Protein AF-A0A447PUE8-F1 (afdb_monomer_lite)

Secondary structure (DSSP, 8-state):
------PPP--SS---PPPEEEEEE--EEEEEEEEEEE--TTTHHHHHHHHHHHHHHHHHHH-SS--S--EEEEEEEE-SS-TT-EEEEEEEEEEHHHHTTT-TT-EEEEE--EEEEEE---S---TTS---SS--B------PPP--

Foldseek 3Di:
DDDPDPDPPDDPDDDDDFDKDKDWDAWAKKWWDKDKDKDDPVCVLQVLQVRLVVQVVQQVVAAPDDAQEKEWEWAWDQDPPDNPIIIIMIIIIDRCVRPPPRHPNIDMFIQHTDIFMWGDDDDPCDSNRHDDDPDYTHTHGHGDDDDD

InterPro domains:
  IPR011256 Regulatory factor, effector binding domain superfamily [G3DSA:3.20.80.10] (14-135)
  IPR011256 Regulatory factor, effector binding domain superfamily [SSF55136] (14-126)
  IPR029442 GyrI-like small molecule binding domain [PF06445] (19-123)

Sequence (148 aa):
MERLWHSPAITAGEFTVPEHQFVTLEDTPLLGVTQSYSCSLEQISDFRHEMRVQFWHDFLGHSPTIPPVLYGLNETRPSMEKDDEQEVFYTTALPQEQADGYVQSAHPVLLQGGEYVMFTYEGLGNRRAGFYPDRLRHLYANAESDPS

Structure (mmCIF, N/CA/C/O backbone):
data_AF-A0A447PUE8-F1
#
_entry.id   AF-A0A447PUE8-F1
#
loop_
_atom_site.group_PDB
_atom_site.id
_atom_site.type_symbol
_atom_site.label_atom_id
_atom_site.label_alt_id
_atom_site.label_comp_id
_atom_site.label_asym_id
_atom_site.label_entity_id
_atom_site.label_seq_id
_atom_site.pdbx_PDB_ins_code
_atom_site.Cartn_x
_atom_site.Cartn_y
_atom_site.Cartn_z
_atom_site.occupancy
_atom_site.B_iso_or_equiv
_atom_site.auth_seq_id
_atom_site.auth_comp_id
_atom_site.auth_asym_id
_atom_site.auth_atom_id
_atom_site.pdbx_PDB_model_num
ATOM 1 N N . MET A 1 1 ? 14.369 13.348 -34.392 1.00 32.84 1 MET A N 1
ATOM 2 C CA . MET A 1 1 ? 13.113 12.913 -33.742 1.00 32.84 1 MET A CA 1
ATOM 3 C C . MET A 1 1 ? 13.374 11.509 -33.212 1.00 32.84 1 MET A C 1
ATOM 5 O O . MET A 1 1 ? 13.068 10.532 -33.880 1.00 32.84 1 MET A O 1
ATOM 9 N N . GLU A 1 2 ? 14.093 11.411 -32.093 1.00 34.69 2 GLU A N 1
ATOM 10 C CA . GLU A 1 2 ? 14.560 10.136 -31.536 1.00 34.69 2 GLU A CA 1
ATOM 11 C C . GLU A 1 2 ? 13.577 9.676 -30.462 1.00 34.69 2 GLU A C 1
ATOM 13 O O . GLU A 1 2 ? 13.352 10.368 -29.473 1.00 34.69 2 GLU A O 1
ATOM 18 N 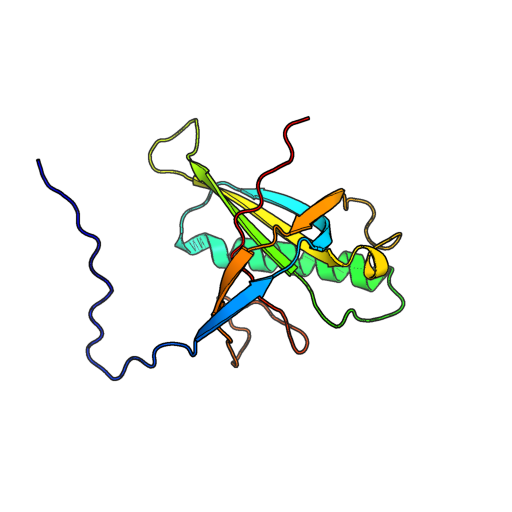N . ARG A 1 3 ? 12.937 8.527 -30.693 1.00 40.97 3 ARG A N 1
ATOM 19 C CA . ARG A 1 3 ? 12.139 7.842 -29.676 1.00 40.97 3 ARG A CA 1
ATOM 20 C C . ARG A 1 3 ? 13.117 7.052 -28.812 1.00 40.97 3 ARG A C 1
ATOM 22 O O . ARG A 1 3 ? 13.638 6.037 -29.268 1.00 40.97 3 ARG A O 1
ATOM 29 N N . LEU A 1 4 ? 13.379 7.524 -27.597 1.00 39.81 4 LEU A N 1
ATOM 30 C CA . LEU A 1 4 ? 14.084 6.751 -26.576 1.00 39.81 4 LEU A CA 1
ATOM 31 C C . LEU A 1 4 ? 13.155 5.619 -26.118 1.00 39.81 4 LEU A C 1
ATOM 33 O O . LEU A 1 4 ? 12.304 5.793 -25.252 1.00 39.81 4 LEU A O 1
ATOM 37 N N . TRP A 1 5 ? 13.267 4.465 -26.772 1.00 41.81 5 TRP A N 1
ATOM 38 C CA . TRP A 1 5 ? 12.636 3.232 -26.319 1.00 41.81 5 TRP A CA 1
ATOM 39 C C . TRP A 1 5 ? 13.473 2.677 -25.164 1.00 41.81 5 TRP A C 1
ATOM 41 O O . TRP A 1 5 ? 14.573 2.168 -25.382 1.00 41.81 5 TRP A O 1
ATOM 51 N N . HIS A 1 6 ? 12.984 2.801 -23.929 1.00 39.41 6 HIS A N 1
ATOM 52 C CA . HIS A 1 6 ? 13.570 2.099 -22.790 1.00 39.41 6 HIS A CA 1
ATOM 53 C C . HIS A 1 6 ? 13.323 0.592 -22.967 1.00 39.41 6 HIS A C 1
ATOM 55 O O . HIS A 1 6 ? 12.256 0.081 -22.637 1.00 39.41 6 HIS A O 1
ATOM 61 N N . SER A 1 7 ? 14.294 -0.125 -23.536 1.00 40.09 7 SER A N 1
ATOM 62 C CA . SER A 1 7 ? 14.273 -1.590 -23.566 1.00 40.09 7 SER A CA 1
ATOM 63 C C . SER A 1 7 ? 14.472 -2.149 -22.149 1.00 40.09 7 SER A C 1
ATOM 65 O O . SER A 1 7 ? 15.314 -1.622 -21.416 1.00 40.09 7 SER A O 1
ATOM 67 N N . PRO A 1 8 ? 13.764 -3.229 -21.761 1.00 59.09 8 PRO A N 1
ATOM 68 C CA . PRO A 1 8 ? 14.027 -3.943 -20.513 1.00 59.09 8 PRO A CA 1
ATOM 69 C C . PRO A 1 8 ? 15.499 -4.356 -20.408 1.00 59.09 8 PRO A C 1
ATOM 71 O O . PRO A 1 8 ? 16.141 -4.644 -21.422 1.00 59.09 8 PRO A O 1
ATOM 74 N N . ALA A 1 9 ? 16.028 -4.410 -19.184 1.00 62.81 9 ALA A N 1
ATOM 75 C CA . ALA A 1 9 ? 17.401 -4.840 -18.946 1.00 62.81 9 ALA A CA 1
ATOM 76 C C . ALA A 1 9 ? 17.630 -6.247 -19.526 1.00 62.81 9 ALA A C 1
ATOM 78 O O . ALA A 1 9 ? 16.986 -7.219 -19.126 1.00 62.81 9 ALA A O 1
ATOM 79 N N . ILE A 1 10 ? 18.554 -6.355 -20.483 1.00 62.66 10 ILE A N 1
ATOM 80 C CA . ILE A 1 10 ? 18.919 -7.638 -21.083 1.00 62.66 10 ILE A CA 1
ATOM 81 C C . ILE A 1 10 ? 19.717 -8.411 -20.034 1.00 62.66 10 ILE A C 1
ATOM 83 O O . ILE A 1 10 ? 20.820 -8.015 -19.661 1.00 62.66 10 ILE A O 1
ATOM 87 N N . THR A 1 11 ? 19.143 -9.501 -19.533 1.00 59.56 11 THR A N 1
ATOM 88 C CA . THR A 1 11 ? 19.770 -10.320 -18.491 1.00 59.56 11 THR A CA 1
ATOM 89 C C . THR A 1 11 ? 20.534 -11.464 -19.160 1.00 59.56 11 THR A C 1
ATOM 91 O O . THR A 1 11 ? 19.966 -12.186 -19.973 1.00 59.56 11 THR A O 1
ATOM 94 N N . ALA A 1 12 ? 21.825 -11.626 -18.854 1.00 56.72 12 ALA A N 1
ATOM 95 C CA . ALA A 1 12 ? 22.692 -12.640 -19.476 1.00 56.72 12 ALA A CA 1
ATOM 96 C C . ALA A 1 12 ? 22.578 -14.050 -18.844 1.00 56.72 12 ALA A C 1
ATOM 98 O O . ALA A 1 12 ? 23.331 -14.947 -19.214 1.00 56.72 12 ALA A O 1
ATOM 99 N N . GLY A 1 13 ? 21.661 -14.246 -17.889 1.00 59.56 13 GLY A N 1
ATOM 100 C CA . GLY A 1 13 ? 21.412 -15.513 -17.189 1.00 59.56 13 GLY A CA 1
ATOM 101 C C . GLY A 1 13 ? 19.916 -15.803 -17.035 1.00 59.56 13 GLY A C 1
ATOM 102 O O . GLY A 1 13 ? 19.089 -15.040 -17.535 1.00 59.56 13 GLY A O 1
ATOM 103 N N . GLU A 1 14 ? 19.561 -16.891 -16.343 1.00 54.56 14 GLU A N 1
ATOM 104 C CA . GLU A 1 14 ? 18.160 -17.219 -16.043 1.00 54.56 14 GLU A CA 1
ATOM 105 C C . GLU A 1 14 ? 17.542 -16.141 -15.144 1.00 54.56 14 GLU A C 1
ATOM 107 O O . GLU A 1 14 ? 17.820 -16.051 -13.949 1.00 54.56 14 GLU A O 1
ATOM 112 N N . PHE A 1 15 ? 16.709 -15.291 -15.742 1.00 64.25 15 PHE A N 1
ATOM 113 C CA . PHE A 1 15 ? 15.859 -14.358 -15.020 1.00 64.25 15 PHE A CA 1
ATOM 114 C C . PHE A 1 15 ? 14.551 -15.066 -14.670 1.00 64.25 15 PHE A C 1
ATOM 116 O O . PHE A 1 15 ? 13.746 -15.375 -15.551 1.00 64.25 15 PHE A O 1
ATOM 123 N N . THR A 1 16 ? 14.326 -15.325 -13.386 1.00 66.50 16 THR A N 1
ATOM 124 C CA . THR A 1 16 ? 13.036 -15.823 -12.907 1.00 66.50 16 THR A CA 1
ATOM 125 C C . THR A 1 16 ? 12.046 -14.667 -12.878 1.00 66.50 16 THR A C 1
ATOM 127 O O . THR A 1 16 ? 12.123 -13.793 -12.011 1.00 66.50 16 THR A O 1
ATOM 130 N N . VAL A 1 17 ? 11.127 -14.653 -13.841 1.00 71.25 17 VAL A N 1
ATOM 131 C CA . VAL A 1 17 ? 10.003 -13.713 -13.846 1.00 71.25 17 VAL A CA 1
ATOM 132 C C . VAL A 1 17 ? 9.156 -13.970 -12.593 1.00 71.25 17 VAL A C 1
ATOM 134 O O . VAL A 1 17 ? 8.831 -15.131 -12.335 1.00 71.25 17 VAL A O 1
ATOM 137 N N . PRO A 1 18 ? 8.800 -12.934 -11.810 1.00 76.75 18 PRO A N 1
ATOM 138 C CA . PRO A 1 18 ? 7.927 -13.108 -10.657 1.00 76.75 18 PRO A CA 1
ATOM 139 C C . PRO A 1 18 ? 6.587 -13.735 -11.050 1.00 76.75 18 PRO A C 1
ATOM 141 O O . PRO A 1 18 ? 6.027 -13.423 -12.106 1.00 76.75 18 PRO A O 1
ATOM 144 N N . GLU A 1 19 ? 6.061 -14.599 -10.184 1.00 77.62 19 GLU A N 1
ATOM 145 C CA . GLU A 1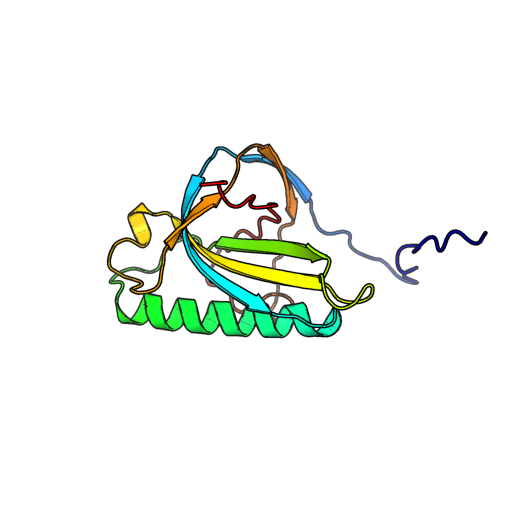 19 ? 4.714 -15.135 -10.350 1.00 77.62 19 GLU A CA 1
ATOM 146 C C . GLU A 1 19 ? 3.693 -13.989 -10.302 1.00 77.62 19 GLU A C 1
ATOM 148 O O . GLU A 1 19 ? 3.801 -13.078 -9.473 1.00 77.62 19 GLU A O 1
ATOM 153 N N . HIS A 1 20 ? 2.729 -14.017 -11.224 1.00 79.81 20 HIS A N 1
ATOM 154 C CA . HIS A 1 20 ? 1.710 -12.983 -11.350 1.00 79.81 20 HIS A CA 1
ATOM 155 C C . HIS A 1 20 ? 0.313 -13.583 -11.478 1.00 79.81 20 HIS A C 1
ATOM 157 O O . HIS A 1 20 ? 0.125 -14.646 -12.071 1.00 79.81 20 HIS A O 1
ATOM 163 N N . GLN A 1 21 ? -0.675 -12.857 -10.964 1.00 79.44 21 GLN A N 1
ATOM 164 C CA . GLN A 1 21 ? -2.085 -13.207 -11.060 1.00 79.44 21 GLN A CA 1
ATOM 165 C C . GLN A 1 21 ? -2.909 -11.972 -11.421 1.00 79.44 21 GLN A C 1
ATOM 167 O O . GLN A 1 21 ? -2.709 -10.902 -10.851 1.00 79.44 21 GLN A O 1
ATOM 172 N N . PHE A 1 22 ? -3.869 -12.128 -12.332 1.00 82.88 22 PHE A N 1
ATOM 173 C CA . PHE A 1 22 ? -4.907 -11.123 -12.547 1.00 82.88 22 PHE A CA 1
ATOM 174 C C . PHE A 1 22 ? -5.982 -11.280 -11.473 1.00 82.88 22 PHE A C 1
ATOM 176 O O . PHE A 1 22 ? -6.537 -12.368 -11.302 1.00 82.88 22 PHE A O 1
ATOM 183 N N . VAL A 1 23 ? -6.249 -10.211 -10.732 1.00 82.50 23 VAL A N 1
ATOM 184 C CA . VAL A 1 23 ? -7.241 -10.183 -9.655 1.00 82.50 23 VAL A CA 1
ATOM 185 C C . VAL A 1 23 ? -8.201 -9.023 -9.870 1.00 82.50 23 VAL A C 1
ATOM 187 O O . VAL A 1 23 ? -7.800 -7.957 -10.330 1.00 82.50 23 VAL A O 1
ATOM 190 N N . THR A 1 24 ? -9.464 -9.224 -9.512 1.00 87.69 24 THR A N 1
ATOM 191 C CA . THR A 1 24 ? -10.448 -8.144 -9.444 1.00 87.69 24 THR A CA 1
ATOM 192 C C . THR A 1 24 ? -10.616 -7.742 -7.988 1.00 87.69 24 THR A C 1
ATOM 194 O O . THR A 1 24 ? -10.846 -8.602 -7.136 1.00 87.69 24 THR A O 1
ATOM 197 N N . LEU A 1 25 ? -10.471 -6.453 -7.703 1.00 89.19 25 LEU A N 1
ATOM 198 C CA . LEU A 1 25 ? -10.702 -5.884 -6.380 1.00 89.19 25 LEU A CA 1
ATOM 199 C C . LEU A 1 25 ? -12.008 -5.099 -6.361 1.00 89.19 25 LEU A C 1
ATOM 201 O O . LEU A 1 25 ? -12.400 -4.511 -7.367 1.00 89.19 25 LEU A O 1
ATOM 205 N N . GLU A 1 26 ? -12.654 -5.086 -5.202 1.00 92.25 26 GLU A N 1
ATOM 206 C CA . GLU A 1 26 ? -13.767 -4.189 -4.903 1.00 92.25 26 GLU A CA 1
ATOM 207 C C . GLU A 1 26 ? -13.240 -2.900 -4.265 1.00 92.25 26 GLU A C 1
ATOM 209 O O . GLU A 1 26 ? -12.160 -2.889 -3.662 1.00 92.25 26 GLU A O 1
ATOM 214 N N . ASP A 1 27 ? -14.030 -1.832 -4.364 1.00 92.00 27 ASP A N 1
ATOM 215 C CA . ASP A 1 27 ? -13.782 -0.592 -3.635 1.00 92.00 27 ASP A CA 1
ATOM 216 C C . ASP A 1 27 ? -13.658 -0.890 -2.136 1.00 92.00 27 ASP A C 1
ATOM 218 O O . ASP A 1 27 ? -14.587 -1.393 -1.501 1.00 92.00 27 ASP A O 1
ATOM 222 N N . THR A 1 28 ? -12.491 -0.598 -1.564 1.00 90.88 28 THR A N 1
ATOM 223 C CA . THR A 1 28 ? -12.179 -0.939 -0.174 1.00 90.88 28 THR A CA 1
ATOM 224 C C . THR A 1 28 ? -11.879 0.329 0.626 1.00 90.88 28 THR A C 1
ATOM 226 O O . THR A 1 28 ? -10.885 1.005 0.341 1.00 90.88 28 THR A O 1
ATOM 229 N N . PRO A 1 29 ? -12.692 0.669 1.645 1.00 92.44 29 PRO A N 1
ATOM 230 C CA . PRO A 1 29 ? -12.418 1.799 2.519 1.00 92.44 29 PRO A CA 1
ATOM 231 C C . PRO A 1 29 ? -11.272 1.472 3.481 1.00 92.44 29 PRO A C 1
ATOM 233 O O . PRO A 1 29 ? -11.293 0.483 4.222 1.00 92.44 29 PRO A O 1
ATOM 236 N N . LEU A 1 30 ? -10.268 2.337 3.481 1.00 92.19 30 LEU A N 1
ATOM 237 C CA . LEU A 1 30 ? -9.081 2.246 4.312 1.00 92.19 30 LEU A CA 1
ATOM 238 C C . LEU A 1 30 ? -8.946 3.503 5.176 1.00 92.19 30 LEU A C 1
ATOM 240 O O . LEU A 1 30 ? -9.474 4.569 4.860 1.00 92.19 30 LEU A O 1
ATOM 244 N N . LEU A 1 31 ? -8.185 3.381 6.256 1.00 92.38 31 LEU A N 1
ATOM 245 C CA . LEU A 1 31 ? -7.723 4.502 7.062 1.00 92.38 31 LEU A CA 1
ATOM 246 C C . LEU A 1 31 ? -6.194 4.480 7.063 1.00 92.38 31 LEU A C 1
ATOM 248 O O . LEU A 1 31 ? -5.580 3.462 7.399 1.00 92.38 31 LEU A O 1
ATOM 252 N N . GLY A 1 32 ? -5.569 5.577 6.646 1.00 90.81 32 GLY A N 1
ATOM 253 C CA . GLY A 1 32 ? -4.125 5.608 6.444 1.00 90.81 32 GLY A CA 1
ATOM 254 C C . GLY A 1 32 ? -3.506 6.988 6.550 1.00 90.81 32 GLY A C 1
ATOM 255 O O . GLY A 1 32 ? -4.195 7.995 6.658 1.00 90.81 32 GLY A O 1
ATOM 256 N N . VAL A 1 33 ? -2.179 7.015 6.525 1.00 89.88 33 VAL A N 1
ATOM 257 C CA . VAL A 1 33 ? -1.383 8.244 6.504 1.00 89.88 33 VAL A CA 1
ATOM 258 C C . VAL A 1 33 ? -0.692 8.335 5.154 1.00 89.88 33 VAL A C 1
ATOM 260 O O . VAL A 1 33 ? 0.022 7.409 4.758 1.00 89.88 33 VAL A O 1
ATOM 263 N N . THR A 1 34 ? -0.892 9.457 4.470 1.00 89.00 34 THR A N 1
ATOM 264 C CA . THR A 1 34 ? -0.219 9.781 3.207 1.00 89.00 34 THR A CA 1
ATOM 265 C C . THR A 1 34 ? 0.890 10.786 3.457 1.00 89.00 34 THR A C 1
ATOM 267 O O . THR A 1 34 ? 0.683 11.779 4.153 1.00 89.00 34 THR A O 1
ATOM 270 N N . GLN A 1 35 ? 2.062 10.552 2.875 1.00 83.31 35 GLN A N 1
ATOM 271 C CA . GLN A 1 35 ? 3.103 11.576 2.785 1.00 83.31 35 GLN A CA 1
ATOM 272 C C . GLN A 1 35 ? 3.564 11.690 1.339 1.00 83.31 35 GLN A C 1
ATOM 274 O O . GLN A 1 35 ? 3.553 10.704 0.595 1.00 83.31 35 GLN A O 1
ATOM 279 N N . SER A 1 36 ? 3.954 12.901 0.958 1.00 83.44 36 SER A N 1
ATOM 280 C CA . SER A 1 36 ? 4.522 13.191 -0.348 1.00 83.44 36 SER A CA 1
ATOM 281 C C . SER A 1 36 ? 6.024 13.416 -0.241 1.00 83.44 36 SER A C 1
ATOM 283 O O . SER A 1 36 ? 6.519 13.989 0.732 1.00 83.44 36 SER A O 1
ATOM 285 N N . TYR A 1 37 ? 6.757 12.965 -1.253 1.00 75.56 37 TYR A N 1
ATOM 286 C CA . TYR A 1 37 ? 8.174 13.259 -1.409 1.00 75.56 37 TYR A CA 1
ATOM 287 C C . TYR A 1 37 ? 8.542 13.388 -2.887 1.00 75.56 37 TYR A C 1
ATOM 289 O O . TYR A 1 37 ? 7.990 12.706 -3.752 1.00 75.56 37 TYR A O 1
ATOM 297 N N . SER A 1 38 ? 9.529 14.236 -3.159 1.00 70.94 38 SER A N 1
ATOM 298 C CA . SER A 1 38 ? 10.189 14.325 -4.461 1.00 70.94 38 SER A CA 1
ATOM 299 C C . SER A 1 38 ? 11.522 13.596 -4.347 1.00 70.94 38 SER A C 1
ATOM 301 O O . SER A 1 38 ? 12.366 13.967 -3.530 1.00 70.94 38 SER A O 1
ATOM 303 N N . CYS A 1 39 ? 11.711 12.514 -5.102 1.00 64.25 39 CYS A N 1
ATOM 304 C CA . CYS A 1 39 ? 12.972 11.771 -5.088 1.00 64.25 39 CYS A CA 1
ATOM 305 C C . CYS A 1 39 ? 13.258 11.097 -6.433 1.00 64.25 39 CYS A C 1
ATOM 307 O O . CYS A 1 39 ? 12.377 10.957 -7.281 1.00 64.25 39 CYS A O 1
ATOM 309 N N . SER A 1 40 ? 14.499 10.644 -6.609 1.00 68.88 40 SER A N 1
ATOM 310 C CA . SER A 1 40 ? 14.879 9.802 -7.747 1.00 68.88 40 SER A CA 1
ATOM 311 C C . SER A 1 40 ? 14.387 8.357 -7.578 1.00 68.88 40 SER A C 1
ATOM 313 O O . SER A 1 40 ? 14.174 7.885 -6.460 1.00 68.88 40 SER A O 1
ATOM 315 N N . LEU A 1 41 ? 14.273 7.609 -8.685 1.00 65.38 41 LEU A N 1
ATOM 316 C CA . LEU A 1 41 ? 13.817 6.207 -8.690 1.00 65.38 41 LEU A CA 1
ATOM 317 C C . LEU A 1 41 ? 14.573 5.300 -7.704 1.00 65.38 41 LEU A C 1
ATOM 319 O O . LEU A 1 41 ? 13.985 4.387 -7.126 1.00 65.38 41 LEU A O 1
ATOM 323 N N . GLU A 1 42 ? 15.868 5.550 -7.503 1.00 65.75 42 GLU A N 1
ATOM 324 C CA . GLU A 1 42 ? 16.722 4.750 -6.620 1.00 65.75 42 GLU A CA 1
ATOM 325 C C . GLU A 1 42 ? 16.379 4.936 -5.135 1.00 65.75 42 GLU A C 1
ATOM 327 O O . GLU A 1 42 ? 16.567 4.017 -4.342 1.00 65.75 42 GLU A O 1
ATOM 332 N N . GLN A 1 43 ? 15.827 6.095 -4.768 1.00 67.25 43 GLN A N 1
ATOM 333 C CA . GLN A 1 43 ? 15.530 6.468 -3.383 1.00 67.25 43 GLN A CA 1
ATOM 334 C C . GLN A 1 43 ? 14.123 6.048 -2.938 1.00 67.25 43 GLN A C 1
ATOM 336 O O . GLN A 1 43 ? 13.851 5.957 -1.742 1.00 67.25 43 GLN A O 1
ATOM 341 N N . ILE A 1 44 ? 13.232 5.743 -3.888 1.00 68.06 44 ILE A N 1
ATOM 342 C CA . ILE A 1 44 ? 11.820 5.420 -3.633 1.00 68.06 44 ILE A CA 1
ATOM 343 C C . ILE A 1 44 ? 11.660 4.304 -2.596 1.00 68.06 44 ILE A C 1
ATOM 345 O O . ILE A 1 44 ? 10.769 4.359 -1.751 1.00 68.06 44 ILE A O 1
ATOM 349 N N . SER A 1 45 ? 12.493 3.266 -2.662 1.00 68.56 45 SER A N 1
ATOM 350 C CA . SER A 1 45 ? 12.328 2.101 -1.792 1.00 68.56 45 SER A CA 1
ATOM 351 C C . SER A 1 45 ? 12.627 2.403 -0.325 1.00 68.56 45 SER A C 1
ATOM 353 O O . SER A 1 45 ? 11.890 1.950 0.556 1.00 68.56 45 SER A O 1
ATOM 355 N N . ASP A 1 46 ? 13.679 3.183 -0.079 1.00 70.88 46 ASP A N 1
ATOM 356 C CA . ASP A 1 46 ? 14.124 3.528 1.268 1.00 70.88 46 ASP A CA 1
ATOM 357 C C . ASP A 1 46 ? 13.097 4.454 1.943 1.00 70.88 46 ASP A C 1
ATOM 359 O O . ASP A 1 46 ? 12.637 4.146 3.043 1.00 70.88 46 ASP A O 1
ATOM 363 N N . PHE A 1 47 ? 12.608 5.483 1.236 1.00 71.38 47 PHE A N 1
ATOM 364 C CA . PHE A 1 47 ? 11.554 6.373 1.749 1.00 71.38 47 PHE A CA 1
ATOM 365 C C . PHE A 1 47 ? 10.261 5.619 2.087 1.00 71.38 47 PHE A C 1
ATOM 367 O O . PHE A 1 47 ? 9.713 5.767 3.182 1.00 71.38 47 PHE A O 1
ATOM 374 N N . ARG A 1 48 ? 9.792 4.734 1.193 1.00 70.62 48 ARG A N 1
ATOM 375 C CA . ARG A 1 48 ? 8.598 3.910 1.461 1.00 70.62 48 ARG A CA 1
ATOM 376 C C . ARG A 1 48 ? 8.788 2.998 2.668 1.00 70.62 48 ARG A C 1
ATOM 378 O O . ARG A 1 48 ? 7.829 2.711 3.384 1.00 70.62 48 ARG A O 1
ATOM 385 N N . HIS A 1 49 ? 9.998 2.480 2.877 1.00 73.56 49 HIS A N 1
ATOM 386 C CA . HIS A 1 49 ? 10.285 1.630 4.024 1.00 73.56 49 HIS A CA 1
ATOM 387 C C . HIS A 1 49 ? 10.217 2.409 5.337 1.00 73.56 49 HIS A C 1
ATOM 389 O O . HIS A 1 49 ? 9.504 1.968 6.237 1.00 73.56 49 HIS A O 1
ATOM 395 N N . GLU A 1 50 ? 10.880 3.562 5.424 1.00 75.69 50 GLU A N 1
ATOM 396 C CA . GLU A 1 50 ? 10.868 4.407 6.624 1.00 75.69 50 GLU A CA 1
ATOM 397 C C . GLU A 1 50 ? 9.448 4.841 7.005 1.00 75.69 50 GLU A C 1
ATOM 399 O O . GLU A 1 50 ? 9.046 4.697 8.161 1.00 75.69 50 GLU A O 1
ATOM 404 N N . MET A 1 51 ? 8.640 5.263 6.027 1.00 74.31 51 MET A N 1
ATOM 405 C CA . MET A 1 51 ? 7.246 5.653 6.265 1.00 74.31 51 MET A CA 1
ATOM 406 C C . MET A 1 51 ? 6.403 4.516 6.848 1.00 74.31 51 MET A C 1
ATOM 408 O O . MET A 1 51 ? 5.644 4.723 7.797 1.00 74.31 51 MET A O 1
ATOM 412 N N . ARG A 1 52 ? 6.545 3.301 6.302 1.00 74.75 52 ARG A N 1
ATOM 413 C CA . ARG A 1 52 ? 5.835 2.126 6.826 1.00 74.75 52 ARG A CA 1
ATOM 414 C C . ARG A 1 52 ? 6.270 1.797 8.247 1.00 74.75 52 ARG A C 1
ATOM 416 O O . ARG A 1 52 ? 5.420 1.456 9.059 1.00 74.75 52 ARG A O 1
ATOM 423 N N . VAL A 1 53 ? 7.568 1.891 8.544 1.00 77.31 53 VAL A N 1
ATOM 424 C CA . VAL A 1 53 ? 8.106 1.637 9.889 1.00 77.31 53 VAL A CA 1
ATOM 425 C C . VAL A 1 53 ? 7.518 2.627 10.893 1.00 77.31 53 VAL A C 1
ATOM 427 O O . VAL A 1 53 ? 7.045 2.198 11.942 1.00 77.31 53 VAL A O 1
ATOM 430 N N . GLN A 1 54 ? 7.472 3.917 10.553 1.00 78.44 54 GLN A N 1
ATOM 431 C CA . GLN A 1 54 ? 6.882 4.939 11.418 1.00 78.44 54 GLN A CA 1
ATOM 432 C C . GLN A 1 54 ? 5.393 4.671 11.674 1.00 78.44 54 GLN A C 1
ATOM 434 O O . GLN A 1 54 ? 4.979 4.576 12.827 1.00 78.44 54 GLN A O 1
ATOM 439 N N . PHE A 1 55 ? 4.610 4.446 10.612 1.00 80.44 55 PHE A N 1
ATOM 440 C CA . PHE A 1 55 ? 3.188 4.112 10.737 1.00 80.44 55 PHE A CA 1
ATOM 441 C C . PHE A 1 55 ? 2.968 2.866 11.604 1.00 80.44 55 PHE A C 1
ATOM 443 O O . PHE A 1 55 ? 2.082 2.838 12.454 1.00 80.44 55 PHE A O 1
ATOM 450 N N . TRP A 1 56 ? 3.779 1.826 11.400 1.00 80.94 56 TRP A N 1
ATOM 451 C CA . TRP A 1 56 ? 3.650 0.569 12.127 1.00 80.94 56 TRP A CA 1
ATOM 452 C C . TRP A 1 56 ? 3.988 0.716 13.610 1.00 80.94 56 TRP A C 1
ATOM 454 O O . TRP A 1 56 ? 3.286 0.158 14.452 1.00 80.94 56 TRP A O 1
ATOM 464 N N . HIS A 1 57 ? 5.022 1.491 13.946 1.00 81.44 57 HIS A N 1
ATOM 465 C CA . HIS A 1 57 ? 5.339 1.816 15.335 1.00 81.44 57 HIS A CA 1
ATOM 466 C C . HIS A 1 57 ? 4.210 2.594 16.010 1.00 81.44 57 HIS A C 1
ATOM 468 O O . HIS A 1 57 ? 3.823 2.240 17.125 1.00 81.44 57 HIS A O 1
ATOM 474 N N . ASP A 1 58 ? 3.652 3.593 15.328 1.00 79.50 58 ASP A N 1
ATOM 475 C CA . ASP A 1 58 ? 2.552 4.394 15.863 1.00 79.50 58 ASP A CA 1
ATOM 476 C C . ASP A 1 58 ? 1.292 3.540 16.067 1.00 79.50 58 ASP A C 1
ATOM 478 O O . ASP A 1 58 ? 0.656 3.613 17.119 1.00 79.50 58 ASP A O 1
ATOM 482 N N . PHE A 1 59 ? 0.971 2.662 15.113 1.00 77.00 59 PHE A N 1
ATOM 483 C CA . PHE A 1 59 ? -0.164 1.747 15.211 1.00 77.00 59 PHE A CA 1
ATOM 484 C C . PHE A 1 59 ? 0.006 0.718 16.343 1.00 77.00 59 PHE A C 1
ATOM 486 O O . PHE A 1 59 ? -0.888 0.560 17.176 1.00 77.00 59 PHE A O 1
ATOM 493 N N . LEU A 1 60 ? 1.156 0.035 16.422 1.00 80.75 60 LEU A N 1
ATOM 494 C CA . LEU A 1 60 ? 1.418 -0.965 17.467 1.00 80.75 60 LEU A CA 1
ATOM 495 C C . LEU A 1 60 ? 1.516 -0.356 18.871 1.00 80.75 60 LEU A C 1
ATOM 497 O O . LEU A 1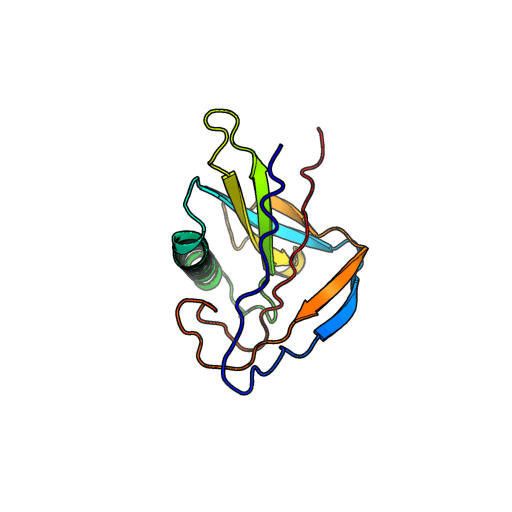 60 ? 1.307 -1.063 19.854 1.00 80.75 60 LEU A O 1
ATOM 501 N N . GLY A 1 61 ? 1.820 0.940 18.979 1.00 79.44 61 GLY A N 1
ATOM 502 C CA . GLY A 1 61 ? 1.812 1.653 20.255 1.00 79.44 61 GLY A CA 1
ATOM 503 C C . GLY A 1 61 ? 0.419 1.776 20.885 1.00 79.44 61 GLY A C 1
ATOM 504 O O . GLY A 1 61 ? 0.321 1.930 22.102 1.00 79.44 61 GLY A O 1
ATOM 505 N N . HIS A 1 62 ? -0.647 1.682 20.082 1.00 77.81 62 HIS A N 1
ATOM 506 C CA . HIS A 1 62 ? -2.024 1.940 20.517 1.00 77.81 62 HIS A CA 1
ATOM 507 C C . HIS A 1 62 ? -2.981 0.764 20.272 1.00 77.81 62 HIS A C 1
ATOM 509 O O . HIS A 1 62 ? -4.007 0.668 20.947 1.00 77.81 62 HIS A O 1
ATOM 515 N N . SER A 1 63 ? -2.667 -0.127 19.329 1.00 77.88 63 SER A N 1
ATOM 516 C CA . SER A 1 63 ? -3.539 -1.240 18.962 1.00 77.88 63 SER A CA 1
ATOM 517 C C . SER A 1 63 ? -3.323 -2.479 19.841 1.00 77.88 63 SER A C 1
ATOM 519 O O . SER A 1 63 ? -2.184 -2.899 20.056 1.00 77.88 63 SER A O 1
ATOM 521 N N . PRO A 1 64 ? -4.399 -3.132 20.319 1.00 76.31 64 PRO A N 1
ATOM 522 C CA . PRO A 1 64 ? -4.302 -4.365 21.098 1.00 76.31 64 PRO A CA 1
ATOM 523 C C . PRO A 1 64 ? -4.005 -5.607 20.240 1.00 76.31 64 PRO A C 1
ATOM 525 O O . PRO A 1 64 ? -3.770 -6.683 20.792 1.00 76.31 64 PRO A O 1
ATOM 528 N N . THR A 1 65 ? -4.054 -5.496 18.908 1.00 77.50 65 THR A N 1
ATOM 529 C CA . THR A 1 65 ? -3.962 -6.636 17.983 1.00 77.50 65 THR A CA 1
ATOM 530 C C . THR A 1 65 ? -3.128 -6.312 16.751 1.00 77.50 65 THR A C 1
ATOM 532 O O . THR A 1 65 ? -3.189 -5.207 16.222 1.00 77.50 65 THR A O 1
ATOM 535 N N . ILE A 1 66 ? -2.397 -7.305 16.244 1.00 80.38 66 ILE A N 1
ATOM 536 C CA . ILE A 1 66 ? -1.642 -7.180 14.994 1.00 80.38 66 ILE A CA 1
ATOM 537 C C . ILE A 1 66 ? -2.606 -7.387 13.814 1.00 80.38 66 ILE A C 1
ATOM 539 O O . ILE A 1 66 ? -3.224 -8.453 13.738 1.00 80.38 66 ILE A O 1
ATOM 543 N N . PRO A 1 67 ? -2.751 -6.417 12.894 1.00 80.69 67 PRO A N 1
ATOM 544 C CA . PRO A 1 67 ? -3.630 -6.557 11.751 1.00 80.69 67 PRO A CA 1
ATOM 545 C C . PRO A 1 67 ? -3.047 -7.583 10.776 1.00 80.69 67 PRO A C 1
ATOM 547 O O . PRO A 1 67 ? -1.830 -7.639 10.581 1.00 80.69 67 PRO A O 1
ATOM 550 N N . PRO A 1 68 ? -3.904 -8.394 10.139 1.00 79.94 68 PRO A N 1
ATOM 551 C CA . PRO A 1 68 ? -3.466 -9.453 9.237 1.00 79.94 68 PRO A CA 1
ATOM 552 C C . PRO A 1 68 ? -2.939 -8.928 7.896 1.00 79.94 68 PRO A C 1
ATOM 554 O O . PRO A 1 68 ? -2.296 -9.678 7.170 1.00 79.94 68 PRO A O 1
ATOM 557 N N . VAL A 1 69 ? -3.255 -7.680 7.531 1.00 82.31 69 VAL A N 1
ATOM 558 C CA . VAL A 1 69 ? -2.855 -7.056 6.264 1.00 82.31 69 VAL A CA 1
ATOM 559 C C . VAL A 1 69 ? -2.567 -5.581 6.511 1.00 82.31 69 VAL A C 1
ATOM 561 O O . VAL A 1 69 ? -3.354 -4.905 7.164 1.00 82.31 69 VAL A O 1
ATOM 564 N N . LEU A 1 70 ? -1.472 -5.082 5.940 1.00 84.12 70 LEU A N 1
ATOM 565 C CA . LEU A 1 70 ? -1.159 -3.658 5.829 1.00 84.12 70 LEU A CA 1
ATOM 566 C C . LEU A 1 70 ? -1.116 -3.284 4.345 1.00 84.12 70 LEU A C 1
ATOM 568 O O . LEU A 1 70 ? -0.586 -4.036 3.526 1.00 84.12 70 LEU A O 1
ATOM 572 N N . TYR A 1 71 ? -1.664 -2.129 3.995 1.00 85.75 71 TYR A N 1
ATOM 573 C CA . TYR A 1 71 ? -1.695 -1.631 2.626 1.00 85.75 71 TYR A CA 1
ATOM 574 C C . TYR A 1 71 ? -0.631 -0.559 2.429 1.00 85.75 71 TYR A C 1
ATOM 576 O O . TYR A 1 71 ? -0.416 0.302 3.282 1.00 85.75 71 TYR A O 1
ATOM 584 N N . GLY A 1 72 ? 0.028 -0.629 1.278 1.00 88.56 72 GLY A N 1
ATOM 585 C CA . GLY A 1 72 ? 0.971 0.366 0.799 1.00 88.56 72 GLY A CA 1
ATOM 586 C C . GLY A 1 72 ? 0.545 0.852 -0.574 1.00 88.56 72 GLY A C 1
ATOM 587 O O . GLY A 1 72 ? 0.803 0.157 -1.555 1.00 88.56 72 GLY A O 1
ATOM 588 N N . LEU A 1 73 ? -0.122 2.002 -0.638 1.00 86.12 73 LEU A N 1
ATOM 589 C CA . LEU A 1 73 ? -0.609 2.582 -1.887 1.00 86.12 73 LEU A CA 1
ATOM 590 C C . LEU A 1 73 ? 0.407 3.586 -2.408 1.00 86.12 73 LEU A C 1
ATOM 592 O O . LEU A 1 73 ? 0.986 4.349 -1.636 1.00 86.12 73 LEU A O 1
ATOM 596 N N . ASN A 1 74 ? 0.623 3.577 -3.716 1.00 84.75 74 ASN A N 1
ATOM 597 C CA . ASN A 1 74 ? 1.555 4.483 -4.356 1.00 84.75 74 ASN A CA 1
ATOM 598 C C . ASN A 1 74 ? 0.884 5.213 -5.509 1.00 84.75 74 ASN A C 1
ATOM 600 O O . ASN A 1 74 ? 0.497 4.584 -6.490 1.00 84.75 74 ASN A O 1
ATOM 604 N N . GLU A 1 75 ? 0.904 6.533 -5.438 1.00 82.06 75 GLU A N 1
ATOM 605 C CA . GLU A 1 75 ? 0.460 7.423 -6.496 1.00 82.06 75 GLU A CA 1
ATOM 606 C C . GLU A 1 75 ? 1.639 8.305 -6.924 1.00 82.06 75 GLU A C 1
ATOM 608 O O . GLU A 1 75 ? 2.380 8.825 -6.092 1.00 82.06 75 GLU A O 1
ATOM 613 N N . THR A 1 76 ? 1.865 8.445 -8.228 1.00 78.38 76 THR A N 1
ATOM 614 C CA . THR A 1 76 ? 2.916 9.317 -8.770 1.00 78.38 76 THR A CA 1
ATOM 615 C C . THR A 1 76 ? 2.295 10.366 -9.662 1.00 78.38 76 THR A C 1
ATOM 617 O O . THR A 1 76 ? 1.559 10.024 -10.589 1.00 78.38 76 THR A O 1
ATOM 620 N N . ARG A 1 77 ? 2.638 11.627 -9.422 1.00 80.06 77 ARG A N 1
ATOM 621 C CA . ARG A 1 77 ? 2.213 12.765 -10.233 1.00 80.06 77 ARG A CA 1
ATOM 622 C C . ARG A 1 77 ? 3.444 13.423 -10.866 1.00 80.06 77 ARG A C 1
ATOM 624 O O . ARG A 1 77 ? 4.506 13.446 -10.241 1.00 80.06 77 ARG A O 1
ATOM 631 N N . PRO A 1 78 ? 3.347 13.940 -12.101 1.00 75.25 78 PRO A N 1
ATOM 632 C CA . PRO A 1 78 ? 4.402 14.781 -12.660 1.00 75.25 78 PRO A CA 1
ATOM 633 C C . PRO A 1 78 ? 4.666 15.980 -11.740 1.00 75.25 78 PRO A C 1
ATOM 635 O O . PRO A 1 78 ? 3.708 16.577 -11.246 1.00 75.25 78 PRO A O 1
ATOM 638 N N . SER A 1 79 ? 5.933 16.336 -11.502 1.00 73.81 79 SER A N 1
ATOM 639 C CA . SER A 1 79 ? 6.240 17.566 -10.766 1.00 73.81 79 SER A CA 1
ATOM 640 C C . SER A 1 79 ? 5.831 18.785 -11.595 1.00 73.81 79 SER A C 1
ATOM 642 O O . SER A 1 79 ? 6.075 18.845 -12.798 1.00 73.81 79 SER A O 1
ATOM 644 N N . MET A 1 80 ? 5.220 19.775 -10.943 1.00 73.81 80 MET A N 1
ATOM 645 C CA . MET A 1 80 ? 4.862 21.044 -11.587 1.00 73.81 80 MET A CA 1
ATOM 646 C C . MET A 1 80 ? 6.062 21.988 -11.750 1.00 73.81 80 MET A C 1
ATOM 648 O O . MET A 1 80 ? 5.983 22.947 -12.516 1.00 73.81 80 MET A O 1
ATOM 652 N N . GLU A 1 81 ? 7.151 21.752 -11.012 1.00 74.38 81 GLU A N 1
ATOM 653 C CA . GLU A 1 81 ? 8.323 22.634 -10.985 1.00 74.38 81 GLU A CA 1
ATOM 654 C C . GLU A 1 81 ? 9.426 22.185 -11.946 1.00 74.38 81 GLU A C 1
ATOM 656 O O . GLU A 1 81 ? 10.134 23.025 -12.508 1.00 74.38 81 GLU A O 1
ATOM 661 N N . LYS A 1 82 ? 9.592 20.870 -12.121 1.00 72.06 82 LYS A N 1
ATOM 662 C CA . LYS A 1 82 ? 10.678 20.281 -12.905 1.00 72.06 82 LYS A CA 1
ATOM 663 C C . LYS A 1 82 ? 10.173 19.122 -13.753 1.00 72.06 82 LYS A C 1
ATOM 665 O O . LYS A 1 82 ? 9.654 18.143 -13.227 1.00 72.06 82 LYS A O 1
ATOM 670 N N . ASP A 1 83 ? 10.414 19.206 -15.057 1.00 69.06 83 ASP A N 1
ATOM 671 C CA . ASP A 1 83 ? 9.959 18.210 -16.036 1.00 69.06 83 ASP A CA 1
ATOM 672 C C . ASP A 1 83 ? 10.604 16.819 -15.856 1.00 69.06 83 ASP A C 1
ATOM 674 O O . ASP A 1 83 ? 10.085 15.830 -16.375 1.00 69.06 83 ASP A O 1
ATOM 678 N N . ASP A 1 84 ? 11.736 16.724 -15.151 1.00 71.50 84 ASP A N 1
ATOM 679 C CA . ASP A 1 84 ? 12.467 15.478 -14.898 1.00 71.50 84 ASP A CA 1
ATOM 680 C C . ASP A 1 84 ? 12.210 14.865 -13.509 1.00 71.50 84 ASP A C 1
ATOM 682 O O . ASP A 1 84 ? 12.731 13.787 -13.214 1.00 71.50 84 ASP A O 1
ATOM 686 N N . GLU A 1 85 ? 11.379 15.497 -12.673 1.00 71.25 85 GLU A N 1
ATOM 687 C CA . GLU A 1 85 ? 11.034 15.004 -11.336 1.00 71.25 85 GLU A CA 1
ATOM 688 C C . GLU A 1 85 ? 9.571 14.536 -11.244 1.00 71.25 85 GLU A C 1
ATOM 690 O O . GLU A 1 85 ? 8.676 14.974 -11.971 1.00 71.25 85 GLU A O 1
ATOM 695 N N . GLN A 1 86 ? 9.319 13.613 -10.315 1.00 71.56 86 GLN A N 1
ATOM 696 C CA . GLN A 1 86 ? 7.981 13.122 -9.993 1.00 71.56 86 GLN A CA 1
ATOM 697 C C . GLN A 1 86 ? 7.705 13.338 -8.510 1.00 71.56 86 GLN A C 1
ATOM 699 O O . GLN A 1 86 ? 8.554 13.052 -7.662 1.00 71.56 86 GLN A O 1
ATOM 704 N N . GLU A 1 87 ? 6.499 13.804 -8.210 1.00 80.88 87 GLU A N 1
ATOM 705 C CA . GLU A 1 87 ? 5.969 13.789 -6.855 1.00 80.88 87 GLU A CA 1
ATOM 706 C C . GLU A 1 87 ? 5.375 12.412 -6.585 1.00 80.88 87 GLU A C 1
ATOM 708 O O . GLU A 1 87 ? 4.495 11.934 -7.306 1.00 80.88 87 GLU A O 1
ATOM 713 N N . VAL A 1 88 ? 5.876 11.757 -5.544 1.00 82.31 88 VAL A N 1
ATOM 714 C CA . VAL A 1 88 ? 5.402 10.445 -5.123 1.00 82.31 88 VAL A CA 1
ATOM 715 C C . VAL A 1 88 ? 4.610 10.612 -3.838 1.00 82.31 88 VAL A C 1
ATOM 717 O O . VAL A 1 88 ? 5.131 11.103 -2.839 1.00 82.31 88 VAL A O 1
ATOM 720 N N . PHE A 1 89 ? 3.360 10.171 -3.861 1.00 83.88 89 PHE A N 1
ATOM 721 C CA . PHE A 1 89 ? 2.484 10.081 -2.705 1.00 83.88 89 PHE A CA 1
ATOM 722 C C . PHE A 1 89 ? 2.417 8.620 -2.293 1.00 83.88 89 PHE A C 1
ATOM 724 O O . PHE A 1 89 ? 2.028 7.746 -3.073 1.00 83.88 89 PHE A O 1
ATOM 731 N N . TYR A 1 90 ? 2.829 8.345 -1.062 1.00 85.25 90 TYR A N 1
ATOM 732 C CA . TYR A 1 90 ? 2.788 7.001 -0.521 1.00 85.25 90 TYR A CA 1
ATOM 733 C C . TYR A 1 90 ? 1.876 6.965 0.698 1.00 85.25 90 TYR A C 1
ATOM 735 O O . TYR A 1 90 ? 2.085 7.689 1.673 1.00 85.25 90 TYR A O 1
ATOM 743 N N . THR A 1 91 ? 0.866 6.105 0.645 1.00 86.94 91 THR A N 1
ATOM 744 C CA . THR A 1 91 ? -0.089 5.916 1.734 1.00 86.94 91 THR A CA 1
ATOM 745 C C . THR A 1 91 ? 0.172 4.576 2.396 1.00 86.94 91 THR A C 1
ATOM 747 O O . THR A 1 91 ? 0.123 3.530 1.748 1.00 86.94 91 THR A O 1
ATOM 750 N N . THR A 1 92 ? 0.405 4.593 3.706 1.00 89.00 92 THR A N 1
ATOM 751 C CA . THR A 1 92 ? 0.341 3.372 4.520 1.00 89.00 92 THR A CA 1
ATOM 752 C C . THR A 1 92 ? -1.016 3.326 5.204 1.00 89.00 92 THR A C 1
ATOM 754 O O . THR A 1 92 ? -1.392 4.292 5.866 1.00 89.00 92 THR A O 1
ATOM 757 N N . ALA A 1 93 ? -1.769 2.246 5.004 1.00 89.12 93 ALA A N 1
ATOM 758 C CA . ALA A 1 93 ? -3.163 2.172 5.424 1.00 89.12 93 ALA A CA 1
ATOM 759 C C . ALA A 1 93 ? -3.574 0.783 5.916 1.00 89.12 93 ALA A C 1
ATOM 761 O O . ALA A 1 93 ? -2.950 -0.232 5.608 1.00 89.12 93 ALA A O 1
ATOM 762 N N . LEU A 1 94 ? -4.669 0.751 6.663 1.00 89.50 94 LEU A N 1
ATOM 763 C CA . LEU A 1 94 ? -5.321 -0.447 7.179 1.00 89.50 94 LEU A CA 1
ATOM 764 C C . LEU A 1 94 ? -6.815 -0.403 6.830 1.00 89.50 94 LEU A C 1
ATOM 766 O O . LEU A 1 94 ? -7.345 0.688 6.609 1.00 89.50 94 LEU A O 1
ATOM 770 N N . PRO A 1 95 ? -7.519 -1.549 6.801 1.00 88.88 95 PRO A N 1
ATOM 771 C CA . PRO A 1 95 ? -8.977 -1.553 6.730 1.00 88.88 95 PRO A CA 1
ATOM 772 C C . PRO A 1 95 ? -9.566 -0.679 7.837 1.00 88.88 95 PRO A C 1
ATOM 774 O O . PRO A 1 95 ? -9.108 -0.744 8.980 1.00 88.88 95 PRO A O 1
ATOM 777 N N . GLN A 1 96 ? -10.571 0.136 7.509 1.00 86.06 96 GLN A N 1
ATOM 778 C CA . GLN A 1 96 ? -11.121 1.126 8.444 1.00 86.06 96 GLN A CA 1
ATOM 779 C C . GLN A 1 96 ? -11.534 0.500 9.790 1.00 86.06 96 GLN A C 1
ATOM 781 O O . GLN A 1 96 ? -11.230 1.046 10.847 1.00 86.06 96 GLN A O 1
ATOM 786 N N . GLU A 1 97 ? -12.131 -0.693 9.757 1.00 84.81 97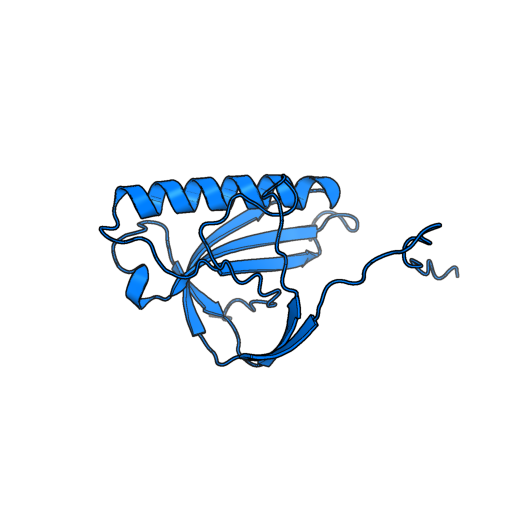 GLU A N 1
ATOM 787 C CA . GLU A 1 97 ? -12.548 -1.466 10.937 1.00 84.81 97 GLU A CA 1
ATOM 788 C C . GLU A 1 97 ? -11.397 -1.876 11.881 1.00 84.81 97 GLU A C 1
ATOM 790 O O . GLU A 1 97 ? -11.638 -2.183 13.045 1.00 84.81 97 GLU A O 1
ATOM 795 N N . GLN A 1 98 ? -10.150 -1.882 11.398 1.00 80.56 98 GLN A N 1
ATOM 796 C CA . GLN A 1 98 ? -8.956 -2.277 12.159 1.00 80.56 98 GLN A CA 1
ATOM 797 C C . GLN A 1 98 ? -8.125 -1.080 12.632 1.00 80.56 98 GLN A C 1
ATOM 799 O O . GLN A 1 98 ? -7.225 -1.242 13.455 1.00 80.56 98 GLN A O 1
ATOM 804 N N . ALA A 1 99 ? -8.387 0.102 12.081 1.00 78.31 99 ALA A N 1
ATOM 805 C CA . ALA A 1 99 ? -7.571 1.297 12.256 1.00 78.31 99 ALA A CA 1
ATOM 806 C C . ALA A 1 99 ? -8.229 2.364 13.135 1.00 78.31 99 ALA A C 1
ATOM 808 O O . ALA A 1 99 ? -7.530 3.230 13.668 1.00 78.31 99 ALA A O 1
ATOM 809 N N . ASP A 1 100 ? -9.558 2.319 13.255 1.00 79.00 100 ASP A N 1
ATOM 810 C CA . ASP A 1 100 ? -10.340 3.353 13.922 1.00 79.00 100 ASP A CA 1
ATOM 811 C C . ASP A 1 100 ? -9.896 3.545 15.382 1.00 79.00 100 ASP A C 1
ATOM 813 O O . ASP A 1 100 ? -9.846 2.606 16.176 1.00 79.00 100 ASP A O 1
ATOM 817 N N . GLY A 1 101 ? -9.511 4.777 15.719 1.00 74.75 101 GLY A N 1
ATOM 818 C CA . GLY A 1 101 ? -9.013 5.154 17.045 1.00 74.75 101 GLY A CA 1
ATOM 819 C C . GLY A 1 101 ? -7.553 4.794 17.366 1.00 74.75 101 GLY A C 1
ATOM 820 O O . GLY A 1 101 ? -7.078 5.187 18.432 1.00 74.75 101 GLY A O 1
ATOM 821 N N . TYR A 1 102 ? -6.818 4.109 16.480 1.00 79.00 102 TYR A N 1
ATOM 822 C CA . TYR A 1 102 ? -5.432 3.680 16.748 1.00 79.00 102 TYR A CA 1
ATOM 823 C C . TYR A 1 102 ? -4.355 4.534 16.075 1.00 79.00 102 TYR A C 1
ATOM 825 O O . TYR A 1 102 ? -3.210 4.533 16.525 1.00 79.00 102 TYR A O 1
ATOM 833 N N . VAL A 1 103 ? -4.701 5.290 15.029 1.00 76.00 103 VAL A N 1
ATOM 834 C CA . VAL A 1 103 ? -3.765 6.189 14.337 1.00 76.00 103 VAL A CA 1
ATOM 835 C C . VAL A 1 103 ? -4.353 7.597 14.272 1.00 76.00 103 VAL A C 1
ATOM 837 O O . VAL A 1 103 ? -5.291 7.856 13.527 1.00 76.00 103 VAL A O 1
ATOM 840 N N . GLN A 1 104 ? -3.799 8.521 15.062 1.00 74.38 104 GLN A N 1
ATOM 841 C CA . GLN A 1 104 ? -4.367 9.867 15.253 1.00 74.38 104 GLN A CA 1
ATOM 842 C C . GLN A 1 104 ? -4.341 10.746 13.995 1.00 74.38 104 GLN A C 1
ATOM 844 O O . GLN A 1 104 ? -5.220 11.581 13.814 1.00 74.38 104 GLN A O 1
ATOM 849 N N . SER A 1 105 ? -3.326 10.586 13.146 1.00 82.94 105 SER A N 1
ATOM 850 C CA . SER A 1 105 ? -3.137 11.369 11.918 1.00 82.94 105 SER A CA 1
ATOM 851 C C . SER A 1 105 ? -3.723 10.699 10.675 1.00 82.94 105 SER A C 1
ATOM 853 O O . SER A 1 105 ? -3.507 11.183 9.563 1.00 82.94 105 SER A O 1
ATOM 855 N N . ALA A 1 106 ? -4.423 9.574 10.838 1.00 87.19 106 ALA A N 1
ATOM 856 C CA . ALA A 1 106 ? -4.946 8.840 9.705 1.00 87.19 106 ALA A CA 1
ATOM 857 C C . ALA A 1 106 ? -6.207 9.501 9.143 1.00 87.19 106 ALA A C 1
ATOM 859 O O . ALA A 1 106 ? -7.046 10.032 9.870 1.00 87.19 106 ALA A O 1
ATOM 860 N N . HIS A 1 107 ? -6.335 9.446 7.825 1.00 91.19 107 HIS A N 1
ATOM 861 C CA . HIS A 1 107 ? -7.475 9.949 7.082 1.00 91.19 107 HIS A CA 1
ATOM 862 C C . HIS A 1 107 ? -8.095 8.816 6.251 1.00 91.19 107 HIS A C 1
ATOM 864 O O . HIS A 1 107 ? -7.408 7.834 5.938 1.00 91.19 107 HIS A O 1
ATOM 870 N N . PRO A 1 108 ? -9.388 8.918 5.892 1.00 92.44 108 PRO A N 1
ATOM 871 C CA . PRO A 1 108 ? -10.014 7.970 4.982 1.00 92.44 108 PRO A CA 1
ATOM 872 C C . PRO A 1 108 ? -9.301 7.955 3.628 1.00 92.44 108 PRO A C 1
ATOM 874 O O . PRO A 1 108 ? -8.902 9.004 3.114 1.00 92.44 108 PRO A O 1
ATOM 877 N N . VAL A 1 109 ? -9.142 6.762 3.062 1.00 91.94 109 VAL A N 1
ATOM 878 C CA . VAL A 1 109 ? -8.598 6.525 1.721 1.00 91.94 109 VAL A CA 1
ATOM 879 C C . VAL A 1 109 ? -9.408 5.419 1.064 1.00 91.94 109 VAL A C 1
ATOM 881 O O . VAL A 1 109 ? -9.693 4.404 1.696 1.00 91.94 109 VAL A O 1
ATOM 884 N N . LEU A 1 110 ? -9.771 5.595 -0.203 1.00 91.31 110 LEU A N 1
ATOM 885 C CA . LEU A 1 110 ? -10.452 4.564 -0.974 1.00 91.31 110 LEU A CA 1
ATOM 886 C C . LEU A 1 110 ? -9.432 3.819 -1.836 1.00 91.31 110 LEU A C 1
ATOM 888 O O . LEU A 1 110 ? -8.830 4.401 -2.737 1.00 91.31 110 LEU A O 1
ATOM 892 N N . LEU A 1 111 ? -9.240 2.527 -1.573 1.00 89.81 111 LEU A N 1
ATOM 893 C CA . LEU A 1 111 ? -8.608 1.649 -2.551 1.00 89.81 111 LEU A CA 1
ATOM 894 C C . LEU A 1 111 ? -9.647 1.368 -3.634 1.00 89.81 111 LEU A C 1
ATOM 896 O O . LEU A 1 111 ? -10.633 0.682 -3.368 1.00 89.81 111 LEU A O 1
ATOM 900 N N . GLN A 1 112 ? -9.423 1.922 -4.822 1.00 87.44 112 GLN A N 1
ATOM 901 C CA . GLN A 1 112 ? -10.316 1.729 -5.957 1.00 87.44 112 GLN A CA 1
ATOM 902 C C . GLN A 1 112 ? -10.362 0.249 -6.356 1.00 87.44 112 GLN A C 1
ATOM 904 O O . GLN A 1 112 ? -9.349 -0.454 -6.358 1.00 87.44 112 GLN A O 1
ATOM 909 N N . GLY A 1 113 ? -11.560 -0.222 -6.668 1.00 86.75 113 GLY A N 1
ATOM 910 C CA . GLY A 1 113 ? -11.800 -1.509 -7.284 1.00 86.75 113 GLY A CA 1
ATOM 911 C C . GLY A 1 113 ? -11.427 -1.494 -8.763 1.00 86.75 113 GLY A C 1
ATOM 912 O O . GLY A 1 113 ? -11.299 -0.448 -9.399 1.00 86.75 113 GLY A O 1
ATOM 913 N N . GLY A 1 114 ? -11.248 -2.682 -9.329 1.00 87.69 114 GLY A N 1
ATOM 914 C CA . GLY A 1 114 ? -10.827 -2.839 -10.718 1.00 87.69 114 GLY A CA 1
ATOM 915 C C . GLY A 1 114 ? -9.993 -4.088 -10.951 1.00 87.69 114 GLY A C 1
ATOM 916 O O . GLY A 1 114 ? -9.876 -4.953 -10.083 1.00 87.69 114 GLY A O 1
ATOM 917 N N . GLU A 1 115 ? -9.422 -4.188 -12.148 1.00 85.75 115 GLU A N 1
ATOM 918 C CA . GLU A 1 115 ? -8.526 -5.279 -12.526 1.00 85.75 115 GLU A CA 1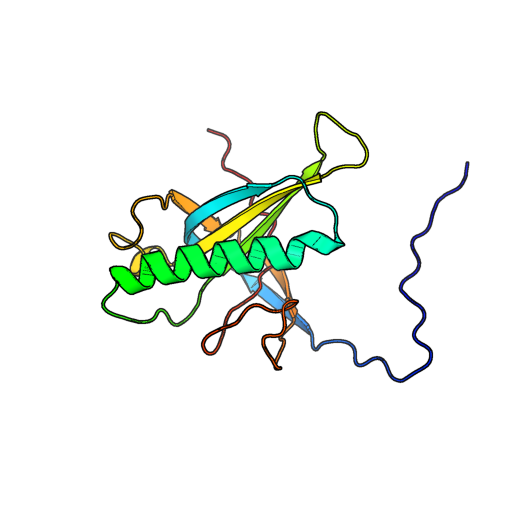
ATOM 919 C C . GLU A 1 115 ? -7.073 -4.915 -12.221 1.00 85.75 115 GLU A C 1
A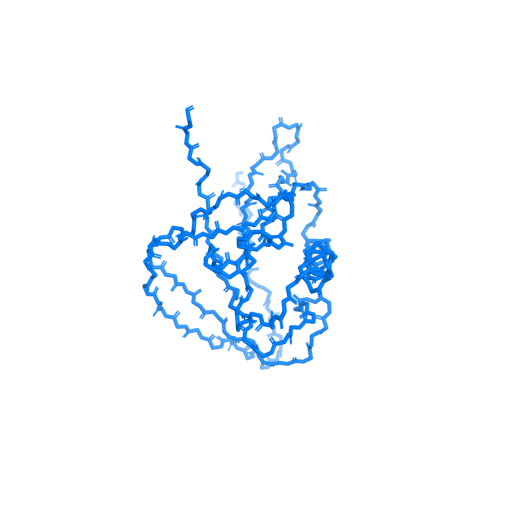TOM 921 O O . GLU A 1 115 ? -6.556 -3.893 -12.669 1.00 85.75 115 GLU A O 1
ATOM 926 N N . TYR A 1 116 ? -6.400 -5.791 -11.482 1.00 83.56 116 TYR A N 1
ATOM 927 C CA . TYR A 1 116 ? -5.024 -5.614 -11.044 1.00 83.56 116 TYR A CA 1
ATOM 928 C C . TYR A 1 116 ? -4.175 -6.811 -11.437 1.00 83.56 116 TYR A C 1
ATOM 930 O O . TYR A 1 116 ? -4.636 -7.953 -11.442 1.00 83.56 116 TYR A O 1
ATOM 938 N N . VAL A 1 117 ? -2.893 -6.553 -11.692 1.00 82.19 117 VAL A N 1
ATOM 939 C CA . VAL A 1 117 ? -1.873 -7.600 -11.726 1.00 82.19 117 VAL A CA 1
ATOM 940 C C . VAL A 1 117 ? -1.203 -7.636 -10.362 1.00 82.19 117 VAL A C 1
ATOM 942 O O . VAL A 1 117 ? -0.552 -6.677 -9.949 1.00 82.19 117 VAL A O 1
ATOM 945 N N . MET A 1 118 ? -1.376 -8.743 -9.653 1.00 80.75 118 MET A N 1
ATOM 946 C CA . MET A 1 118 ? -0.752 -8.986 -8.365 1.00 80.75 118 MET A CA 1
ATOM 947 C C . MET A 1 118 ? 0.523 -9.793 -8.564 1.00 80.75 118 MET A C 1
ATOM 949 O O . MET A 1 118 ? 0.498 -10.850 -9.191 1.00 80.75 118 MET A O 1
ATOM 953 N N . PHE A 1 119 ? 1.614 -9.312 -7.978 1.00 81.00 119 PHE A N 1
ATOM 954 C CA . PHE A 1 119 ? 2.864 -10.052 -7.864 1.00 81.00 119 PHE A CA 1
ATOM 955 C C . PHE A 1 119 ? 3.054 -10.468 -6.410 1.00 81.00 119 PHE A C 1
ATOM 957 O O . PHE A 1 119 ? 2.870 -9.657 -5.498 1.00 81.00 119 PHE A O 1
ATOM 964 N N . THR A 1 120 ? 3.432 -11.722 -6.185 1.00 76.88 120 THR A N 1
ATOM 965 C CA . THR A 1 120 ? 3.766 -12.218 -4.848 1.00 76.88 120 THR A CA 1
ATOM 966 C C . THR A 1 120 ? 5.277 -12.331 -4.716 1.00 76.88 120 THR A C 1
ATOM 968 O O . THR A 1 120 ? 5.958 -12.847 -5.598 1.00 76.88 120 THR A O 1
ATOM 971 N N . TYR A 1 121 ? 5.805 -11.807 -3.613 1.00 75.12 121 TYR A N 1
ATOM 972 C CA . TYR A 1 121 ? 7.218 -11.897 -3.279 1.00 75.12 121 TYR A CA 1
ATOM 973 C C . TYR A 1 121 ? 7.374 -12.638 -1.956 1.00 75.12 121 TYR A C 1
ATOM 975 O O . TYR A 1 121 ? 6.830 -12.212 -0.937 1.00 75.12 121 TYR A O 1
ATOM 983 N N . GLU A 1 122 ? 8.153 -13.715 -1.980 1.00 73.69 122 GLU A N 1
ATOM 984 C CA . GLU A 1 122 ? 8.604 -14.442 -0.797 1.00 73.69 122 GLU A CA 1
ATOM 985 C C . GLU A 1 122 ? 10.132 -14.372 -0.743 1.00 73.69 122 GLU A C 1
ATOM 987 O O . GLU A 1 122 ? 10.824 -14.805 -1.665 1.00 73.69 122 GLU A O 1
ATOM 992 N N . GLY A 1 123 ? 10.686 -13.797 0.321 1.00 68.88 123 GLY A N 1
ATOM 993 C CA . GLY A 1 123 ? 12.130 -13.641 0.446 1.00 68.88 123 GLY A CA 1
ATOM 994 C C . GLY A 1 123 ? 12.534 -12.812 1.655 1.00 68.88 123 GLY A C 1
ATOM 995 O O . GLY A 1 123 ? 11.693 -12.339 2.419 1.00 68.88 123 GLY A O 1
ATOM 996 N N . LEU A 1 124 ? 13.845 -12.619 1.825 1.00 60.78 124 LEU A N 1
ATOM 997 C CA . LEU A 1 124 ? 14.362 -11.690 2.828 1.00 60.78 124 LEU A CA 1
ATOM 998 C C . LEU A 1 124 ? 13.749 -10.311 2.569 1.00 60.78 124 LEU A C 1
ATOM 1000 O O . LEU A 1 124 ? 13.801 -9.826 1.436 1.00 60.78 124 LEU A O 1
ATOM 1004 N N . GLY A 1 125 ? 13.212 -9.686 3.620 1.00 56.59 125 GLY A N 1
ATOM 1005 C CA . GLY A 1 125 ? 12.809 -8.278 3.634 1.00 56.59 125 GLY A CA 1
ATOM 1006 C C . GLY A 1 125 ? 14.036 -7.368 3.564 1.00 56.59 125 GLY A C 1
ATOM 1007 O O . GLY A 1 125 ? 14.333 -6.611 4.484 1.00 56.59 125 GLY A O 1
ATOM 1008 N N . ASN A 1 126 ? 14.853 -7.540 2.527 1.00 39.66 126 ASN A N 1
ATOM 1009 C CA . ASN A 1 126 ? 15.938 -6.637 2.205 1.00 39.66 126 ASN A CA 1
ATOM 1010 C C . ASN A 1 126 ? 15.329 -5.379 1.578 1.00 39.66 126 ASN A C 1
ATOM 1012 O O . ASN A 1 126 ? 14.337 -5.477 0.876 1.00 39.66 126 ASN A O 1
ATOM 1016 N N . ARG A 1 127 ? 15.942 -4.215 1.834 1.00 40.69 127 ARG A N 1
ATOM 1017 C CA . ARG A 1 127 ? 15.516 -2.812 1.576 1.00 40.69 127 ARG A CA 1
ATOM 1018 C C . ARG A 1 127 ? 14.657 -2.483 0.334 1.00 40.69 127 ARG A C 1
ATOM 1020 O O . ARG A 1 127 ? 14.103 -1.395 0.279 1.00 40.69 127 ARG A O 1
ATOM 1027 N N . ARG A 1 128 ? 14.517 -3.384 -0.643 1.00 41.62 128 ARG A N 1
ATOM 1028 C CA . ARG A 1 128 ? 13.553 -3.337 -1.760 1.00 41.62 128 ARG A CA 1
ATOM 1029 C C . ARG A 1 128 ? 12.134 -3.802 -1.400 1.00 41.62 128 ARG A C 1
ATOM 1031 O O . ARG A 1 128 ? 11.164 -3.298 -1.953 1.00 41.62 128 ARG A O 1
ATOM 1038 N N . ALA A 1 129 ? 12.015 -4.724 -0.455 1.00 41.69 129 ALA A N 1
ATOM 1039 C CA . ALA A 1 129 ? 10.782 -5.193 0.152 1.00 41.69 129 ALA A CA 1
ATOM 1040 C C . ALA A 1 129 ? 10.943 -4.978 1.661 1.00 41.69 129 ALA A C 1
ATOM 1042 O O . ALA A 1 129 ? 11.747 -5.650 2.299 1.00 41.69 129 ALA A O 1
ATOM 1043 N N . GLY A 1 130 ? 10.268 -3.975 2.223 1.00 34.97 130 GLY A N 1
ATOM 1044 C CA . GLY A 1 130 ? 10.336 -3.677 3.651 1.00 34.97 130 GLY A CA 1
ATOM 1045 C C . GLY A 1 130 ? 10.093 -4.908 4.530 1.00 34.97 130 GLY A C 1
ATOM 1046 O O . GLY A 1 130 ? 9.516 -5.900 4.110 1.00 34.97 130 GLY A O 1
ATOM 1047 N N . PHE A 1 131 ? 10.568 -4.855 5.766 1.00 31.58 131 PHE A N 1
ATOM 1048 C CA . PHE A 1 131 ? 10.275 -5.866 6.778 1.00 31.58 131 PHE A CA 1
ATOM 1049 C C . PHE A 1 131 ? 8.749 -6.026 6.919 1.00 31.58 131 PHE A C 1
ATOM 1051 O O . PHE A 1 131 ? 8.068 -5.039 7.204 1.00 31.58 131 PHE A O 1
ATOM 1058 N N . TYR A 1 132 ? 8.208 -7.228 6.693 1.00 44.47 132 TYR A N 1
ATOM 1059 C CA . TYR A 1 132 ? 6.763 -7.470 6.717 1.00 44.47 132 TYR A CA 1
ATOM 1060 C C . TYR A 1 132 ? 6.419 -8.639 7.650 1.00 44.47 132 TYR A C 1
ATOM 1062 O O . TYR A 1 132 ? 7.021 -9.705 7.509 1.00 44.47 132 TYR A O 1
ATOM 1070 N N . PRO A 1 133 ? 5.462 -8.479 8.585 1.00 31.59 133 PRO A N 1
ATOM 1071 C CA . PRO A 1 133 ? 4.760 -9.624 9.153 1.00 31.59 133 PRO A CA 1
ATOM 1072 C C . PRO A 1 133 ? 3.978 -10.347 8.044 1.00 31.59 133 PRO A C 1
ATOM 1074 O O . PRO A 1 133 ? 3.612 -9.740 7.034 1.00 31.59 133 PRO A O 1
ATOM 1077 N N . ASP A 1 134 ? 3.779 -11.652 8.217 1.00 30.33 134 ASP A N 1
ATOM 1078 C CA . ASP A 1 134 ? 3.210 -12.564 7.222 1.00 30.33 134 ASP A CA 1
ATOM 1079 C C . ASP A 1 134 ? 1.981 -11.977 6.497 1.00 30.33 134 ASP A C 1
ATOM 1081 O O . ASP A 1 134 ? 0.917 -11.822 7.090 1.00 30.33 134 ASP A O 1
ATOM 1085 N N . ARG A 1 135 ? 2.137 -11.743 5.179 1.00 34.62 135 ARG A N 1
ATOM 1086 C CA . ARG A 1 135 ? 1.127 -11.304 4.184 1.00 34.62 135 ARG A CA 1
ATOM 1087 C C . ARG A 1 135 ? 0.842 -9.797 4.080 1.00 34.62 135 ARG A C 1
ATOM 1089 O O . ARG A 1 135 ? -0.300 -9.352 4.185 1.00 34.62 135 ARG A O 1
ATOM 1096 N N . LEU A 1 136 ? 1.846 -9.015 3.677 1.00 39.75 136 LEU A N 1
ATOM 1097 C CA . LEU A 1 136 ? 1.595 -7.707 3.057 1.00 39.75 136 LEU A CA 1
ATOM 1098 C C . LEU A 1 136 ? 1.192 -7.864 1.584 1.00 39.75 136 LEU A C 1
ATOM 1100 O O . LEU A 1 136 ? 1.946 -8.429 0.791 1.00 39.75 136 LEU A O 1
ATOM 1104 N N . ARG A 1 137 ? 0.039 -7.315 1.190 1.00 43.19 137 ARG A N 1
ATOM 1105 C CA . ARG A 1 137 ? -0.339 -7.199 -0.226 1.00 43.19 137 ARG A CA 1
ATOM 1106 C C . ARG A 1 137 ? 0.191 -5.873 -0.767 1.00 43.19 137 ARG A C 1
ATOM 1108 O O . ARG A 1 137 ? -0.315 -4.817 -0.402 1.00 43.19 137 ARG A O 1
ATOM 1115 N N . HIS A 1 138 ? 1.194 -5.921 -1.646 1.00 43.66 138 HIS A N 1
ATOM 1116 C CA . HIS A 1 138 ? 1.514 -4.758 -2.476 1.00 43.66 138 HIS A CA 1
ATOM 1117 C C . HIS A 1 138 ? 0.510 -4.700 -3.614 1.00 43.66 138 HIS A C 1
ATOM 1119 O O . HIS A 1 138 ? 0.577 -5.485 -4.558 1.00 43.66 138 HIS A O 1
ATOM 1125 N N . LEU A 1 139 ? -0.426 -3.769 -3.499 1.00 41.47 139 LEU A N 1
ATOM 1126 C CA . LEU A 1 139 ? -1.299 -3.399 -4.593 1.00 41.47 139 LEU A CA 1
ATOM 1127 C C . LEU A 1 139 ? -0.777 -2.088 -5.159 1.00 41.47 139 LEU A C 1
ATOM 1129 O O . LEU A 1 139 ? -0.784 -1.058 -4.488 1.00 41.47 139 LEU A O 1
ATOM 1133 N N . TYR A 1 140 ? -0.302 -2.140 -6.399 1.00 39.34 140 TYR A N 1
ATOM 1134 C CA . TYR A 1 140 ? -0.099 -0.936 -7.188 1.00 39.34 140 TYR A CA 1
ATOM 1135 C C . TYR A 1 140 ? -1.477 -0.488 -7.663 1.00 39.34 140 TYR A C 1
ATOM 1137 O O . TYR A 1 140 ? -1.957 -0.931 -8.703 1.00 39.34 140 TYR A O 1
ATOM 1145 N N . ALA A 1 141 ? -2.136 0.331 -6.850 1.00 36.38 141 ALA A N 1
ATOM 1146 C CA . ALA A 1 141 ? -3.350 1.021 -7.235 1.00 36.38 141 ALA A CA 1
ATOM 1147 C C . ALA A 1 141 ? -3.047 2.499 -7.428 1.00 36.38 141 ALA A C 1
ATOM 1149 O O . ALA A 1 141 ? -2.479 3.134 -6.541 1.00 36.38 141 ALA A O 1
ATOM 1150 N N . ASN A 1 142 ? -3.433 3.024 -8.592 1.00 35.38 142 ASN A N 1
ATOM 1151 C CA . ASN A 1 142 ? -3.641 4.454 -8.742 1.00 35.38 142 ASN A CA 1
ATOM 1152 C C . ASN A 1 142 ? -4.794 4.784 -7.792 1.00 35.38 142 ASN A C 1
ATOM 1154 O O . ASN A 1 142 ? -5.895 4.287 -7.995 1.00 35.38 142 ASN A O 1
ATOM 1158 N N . ALA A 1 143 ? -4.516 5.492 -6.704 1.00 37.75 143 ALA A N 1
ATOM 1159 C CA . ALA A 1 143 ? -5.562 6.057 -5.874 1.00 37.75 143 ALA A CA 1
ATOM 1160 C C . ALA A 1 143 ? -5.840 7.444 -6.447 1.00 37.75 143 ALA A C 1
ATOM 1162 O O . ALA A 1 143 ? -4.978 8.311 -6.374 1.00 37.75 143 ALA A O 1
ATOM 1163 N N . GLU A 1 144 ? -6.993 7.657 -7.071 1.00 36.03 144 GLU A N 1
ATOM 1164 C CA . GLU A 1 144 ? -7.429 9.022 -7.361 1.00 36.03 144 GLU A CA 1
ATOM 1165 C C . GLU A 1 144 ? -7.983 9.641 -6.072 1.00 36.03 144 GLU A C 1
ATOM 1167 O O . GLU A 1 144 ? -8.869 9.086 -5.421 1.00 36.03 144 GLU A O 1
ATOM 1172 N N . SER A 1 145 ? -7.439 10.792 -5.673 1.00 36.69 145 SER A N 1
ATOM 1173 C CA . SER A 1 145 ? -8.008 11.599 -4.593 1.00 36.69 145 SER A CA 1
ATOM 1174 C C . SER A 1 145 ? -9.376 12.141 -5.017 1.00 36.69 145 SER A C 1
ATOM 1176 O O . SER A 1 145 ? -9.465 12.799 -6.054 1.00 36.69 145 SER A O 1
ATOM 1178 N N . ASP A 1 146 ? -10.408 11.880 -4.207 1.00 32.75 146 ASP A N 1
ATOM 1179 C CA . ASP A 1 146 ? -11.783 12.359 -4.406 1.00 32.75 146 ASP A CA 1
ATOM 1180 C C . ASP A 1 146 ? -11.798 13.889 -4.623 1.00 32.75 146 ASP A C 1
ATOM 1182 O O . ASP A 1 146 ? -11.306 14.627 -3.758 1.00 32.75 146 ASP A O 1
ATOM 1186 N N . PRO A 1 147 ? -12.282 14.394 -5.773 1.00 34.09 147 PRO A N 1
ATOM 1187 C CA . PRO A 1 147 ? -12.387 15.825 -6.005 1.00 34.09 147 PRO A CA 1
ATOM 1188 C C . PRO A 1 147 ? -13.565 16.388 -5.194 1.00 34.09 147 PRO A C 1
ATOM 1190 O O . PRO A 1 147 ? -14.713 16.337 -5.634 1.00 34.09 147 PRO A O 1
ATOM 1193 N N . SER A 1 148 ? -13.272 16.937 -4.011 1.00 35.25 148 SER A N 1
ATOM 1194 C CA . SER A 1 148 ? -14.212 17.754 -3.225 1.00 35.25 148 SER A CA 1
ATOM 1195 C C . SER A 1 148 ? -14.566 19.064 -3.922 1.00 35.25 148 SER A C 1
ATOM 1197 O O . SER A 1 148 ? -13.607 19.729 -4.385 1.00 35.25 148 SER A O 1
#

Radius of gyration: 17.06 Å; chains: 1; bounding box: 37×40×55 Å

pLDDT: mean 70.22, std 18.35, range [30.33, 92.44]

Organism: Salmonella enterica I (NCBI:txid59201)